Protein AF-A0A1T4WQ90-F1 (afdb_monomer)

Sequence (168 aa):
MYRTRICDKCDNNKFLIIPDGISFKVQCSECNTIRETFQLDGKMIVPSCPKCKGELFKFREKEKENSIEIDFICSQCGEKASYIYIDDEGNKVNLEERTFLDMKKFLESMNDRLYNIDFSVNVIKNLLEDEFILNEKLNNIFNNINNELNSIKSEAEIIDMRIKKFNK

Secondary structure (DSSP, 8-state):
-EEEEE-TTTT---EEEEEETTEEEEEETTT--EEEE--BTTB------TTT---SEEEEEEEETTEEEEEEEETTT-PBPEEEEE-TTS-EE-HHHHHHHHHHHHHHHHHHHHHHHHHHHHHHHHHHHTS---HHHHHHHHHHHHHHHHHHHHHHHHHHHHHHHH--

Mean predicted aligned error: 14.02 Å

pLDDT: mean 70.12, std 15.88, range [40.19, 94.75]

Nearest PDB structures (foldseek):
  4bne-assembly1_B  TM=6.996E-01  e=8.429E-01  Gallus gallus
  3q84-assembly1_B  TM=3.929E-01  e=9.482E-01  Homo sapiens

Foldseek 3Di:
DAKDWADPVPSDPQWQWADDPVFIWTAGVPPRDIDTWDDDPRHTDDAADPVVSDGQWDWDWDDDPPDTDTFTAGPPPRHTIDMWDADSVGDTDDPVRVLVVVLVVLVVLLVVLVVLLVVLVVVVVVCVVVVDDPVVVNVVSVVSNVVSVVSNVVSVVVNVVSVVVVVD

Radius of gyration: 23.75 Å; Cα contacts (8 Å, |Δi|>4): 197; chains: 1; bounding box: 63×43×64 Å

Structure (mmCIF, N/CA/C/O backbone):
data_AF-A0A1T4WQ90-F1
#
_entry.id   AF-A0A1T4WQ90-F1
#
loop_
_atom_site.group_PDB
_atom_site.id
_atom_site.type_symbol
_atom_site.label_atom_id
_atom_site.label_alt_id
_atom_site.label_comp_id
_atom_site.label_asym_id
_atom_site.label_entity_id
_atom_site.label_seq_id
_atom_site.pdbx_PDB_ins_code
_atom_site.Cartn_x
_atom_site.Cartn_y
_atom_site.Cartn_z
_atom_site.occupancy
_atom_site.B_iso_or_equiv
_atom_site.auth_seq_id
_atom_site.auth_comp_id
_atom_site.auth_asym_id
_atom_site.auth_atom_id
_atom_site.pdbx_PDB_model_num
ATOM 1 N N . MET A 1 1 ? 2.074 -2.555 -4.791 1.00 57.19 1 MET A N 1
ATOM 2 C CA . MET A 1 1 ? 2.747 -1.747 -5.830 1.00 57.19 1 MET A CA 1
ATOM 3 C C . MET A 1 1 ? 4.204 -2.138 -5.941 1.00 57.19 1 MET A C 1
ATOM 5 O O . MET A 1 1 ? 4.892 -2.270 -4.930 1.00 57.19 1 MET A O 1
ATOM 9 N N . TYR A 1 2 ? 4.675 -2.289 -7.174 1.00 53.94 2 TYR A N 1
ATOM 10 C CA . TYR A 1 2 ? 5.975 -2.869 -7.498 1.00 53.94 2 TYR A CA 1
ATOM 11 C C . TYR A 1 2 ? 6.836 -1.864 -8.265 1.00 53.94 2 TYR A C 1
ATOM 13 O O . TYR A 1 2 ? 6.331 -1.022 -9.007 1.00 53.94 2 TYR A O 1
ATOM 21 N N . ARG A 1 3 ? 8.158 -1.929 -8.081 1.00 51.16 3 ARG A N 1
ATOM 22 C CA . ARG A 1 3 ? 9.121 -1.126 -8.845 1.00 51.16 3 ARG A CA 1
ATOM 23 C C . ARG A 1 3 ? 9.894 -2.050 -9.770 1.00 51.16 3 ARG A C 1
ATOM 25 O O . ARG A 1 3 ? 10.604 -2.925 -9.283 1.00 51.16 3 ARG A O 1
ATOM 32 N N . THR A 1 4 ? 9.802 -1.819 -11.075 1.00 56.00 4 THR A N 1
ATOM 33 C CA . THR A 1 4 ? 10.567 -2.563 -12.085 1.00 56.00 4 THR A CA 1
ATOM 34 C C . THR A 1 4 ? 11.354 -1.607 -12.981 1.00 56.00 4 THR A C 1
ATOM 36 O O . THR A 1 4 ? 11.244 -0.383 -12.857 1.00 56.00 4 THR A O 1
ATOM 39 N N . ARG A 1 5 ? 12.212 -2.151 -13.843 1.00 60.28 5 ARG A N 1
ATOM 40 C CA . ARG A 1 5 ? 12.966 -1.386 -14.837 1.00 60.28 5 ARG A CA 1
ATOM 41 C C . ARG A 1 5 ? 12.493 -1.758 -16.237 1.00 60.28 5 ARG A C 1
ATOM 43 O O . ARG A 1 5 ? 12.291 -2.935 -16.515 1.00 60.28 5 ARG A O 1
ATOM 50 N N . ILE A 1 6 ? 12.351 -0.763 -17.107 1.00 61.53 6 ILE A N 1
ATOM 51 C CA . ILE A 1 6 ? 12.043 -0.944 -18.532 1.00 61.53 6 ILE A CA 1
ATOM 52 C C . ILE A 1 6 ? 13.055 -0.197 -19.394 1.00 61.53 6 ILE A C 1
ATOM 54 O O . ILE A 1 6 ? 13.739 0.713 -18.930 1.00 61.53 6 ILE A O 1
ATOM 58 N N . CYS A 1 7 ? 13.158 -0.581 -20.661 1.00 65.00 7 CYS A N 1
ATOM 59 C CA . CYS A 1 7 ? 13.846 0.222 -21.663 1.00 65.00 7 CYS A CA 1
ATOM 60 C C . CYS A 1 7 ? 12.815 1.065 -22.413 1.00 65.00 7 CYS A C 1
ATOM 62 O O . CYS A 1 7 ? 12.004 0.497 -23.139 1.00 65.00 7 CYS A O 1
ATOM 64 N N . ASP A 1 8 ? 12.883 2.391 -22.296 1.00 64.69 8 ASP A N 1
ATOM 65 C CA . ASP A 1 8 ? 11.908 3.294 -22.928 1.00 64.69 8 ASP A CA 1
ATOM 66 C C . ASP A 1 8 ? 11.928 3.228 -24.468 1.00 64.69 8 ASP A C 1
ATOM 68 O O . ASP A 1 8 ? 10.925 3.515 -25.110 1.00 64.69 8 ASP A O 1
ATOM 72 N N . LYS A 1 9 ? 13.050 2.810 -25.078 1.00 65.19 9 LYS A N 1
ATOM 73 C CA . LYS A 1 9 ? 13.162 2.629 -26.540 1.00 65.19 9 LYS A CA 1
ATOM 74 C C . LYS A 1 9 ? 12.573 1.320 -27.056 1.00 65.19 9 LYS A C 1
ATOM 76 O O . LYS A 1 9 ? 12.154 1.263 -28.205 1.00 65.19 9 LYS A O 1
ATOM 81 N N . CYS A 1 10 ? 12.639 0.254 -26.264 1.00 60.75 10 CYS A N 1
ATOM 82 C CA . CYS A 1 10 ? 12.287 -1.090 -26.728 1.00 60.75 10 CYS A CA 1
ATOM 83 C C . CYS A 1 10 ? 10.982 -1.605 -26.116 1.00 60.75 10 CYS A C 1
ATOM 85 O O . CYS A 1 10 ? 10.562 -2.696 -26.482 1.00 60.75 10 CYS A O 1
ATOM 87 N N . ASP A 1 11 ? 10.414 -0.867 -25.154 1.00 57.47 11 ASP A N 1
ATOM 88 C CA . ASP A 1 11 ? 9.239 -1.211 -24.338 1.00 57.47 11 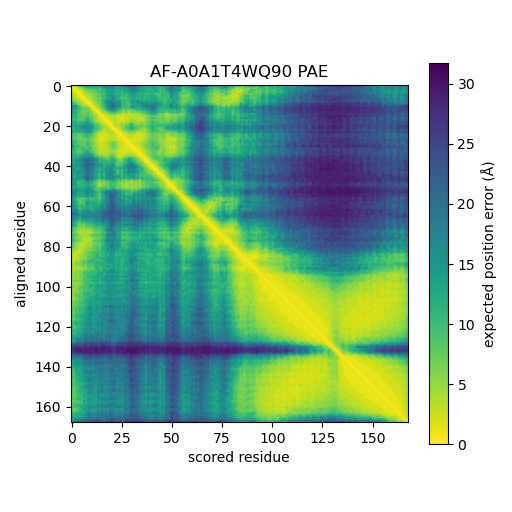ASP A CA 1
ATOM 89 C C . ASP A 1 11 ? 9.218 -2.680 -23.887 1.00 57.47 11 ASP A C 1
ATOM 91 O O . ASP A 1 11 ? 8.203 -3.371 -23.840 1.00 57.47 11 ASP A O 1
ATOM 95 N N . ASN A 1 12 ? 10.415 -3.206 -23.624 1.00 55.34 12 ASN A N 1
ATOM 96 C CA . ASN A 1 12 ? 10.645 -4.638 -23.694 1.00 55.34 12 ASN A CA 1
ATOM 97 C C . ASN A 1 12 ? 10.474 -5.286 -22.325 1.00 55.34 12 ASN A C 1
ATOM 99 O O . ASN A 1 12 ? 11.390 -5.927 -21.802 1.00 55.34 12 ASN A O 1
ATOM 103 N N . ASN A 1 13 ? 9.318 -5.070 -21.699 1.00 56.19 13 ASN A N 1
ATOM 104 C CA . ASN A 1 13 ? 8.987 -5.831 -20.512 1.00 56.19 13 ASN A CA 1
ATOM 105 C C . ASN A 1 13 ? 8.595 -7.252 -20.939 1.00 56.19 13 ASN A C 1
ATOM 107 O O . ASN A 1 13 ? 7.448 -7.531 -21.272 1.00 56.19 13 ASN A O 1
ATOM 111 N N . LYS A 1 14 ? 9.568 -8.171 -20.952 1.00 57.47 14 LYS A N 1
ATOM 112 C CA . LYS A 1 14 ? 9.316 -9.580 -21.300 1.00 57.47 14 LYS A CA 1
ATOM 113 C C . LYS A 1 14 ? 8.660 -10.379 -20.175 1.00 57.47 14 LYS A C 1
ATOM 115 O O . LYS A 1 14 ? 8.542 -11.596 -20.305 1.00 57.47 14 LYS A O 1
ATOM 120 N N . PHE A 1 15 ? 8.279 -9.738 -19.070 1.00 57.41 15 PHE A N 1
ATOM 121 C CA . PHE A 1 15 ? 7.587 -10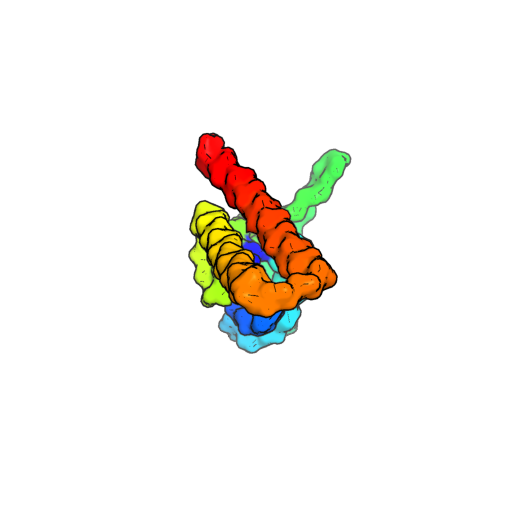.390 -17.968 1.00 57.41 15 PHE A CA 1
ATOM 122 C C . PHE A 1 15 ? 6.291 -9.666 -17.612 1.00 57.41 15 PHE A C 1
ATOM 124 O O . PHE A 1 15 ? 6.297 -8.499 -17.224 1.00 57.41 15 PHE A O 1
ATOM 131 N N . LEU A 1 16 ? 5.186 -10.400 -17.703 1.00 60.62 16 LEU A N 1
ATOM 132 C CA . LEU A 1 16 ? 3.902 -10.030 -17.128 1.00 60.62 16 LEU A CA 1
ATOM 133 C C . LEU A 1 16 ? 3.948 -10.306 -15.619 1.00 60.62 16 LEU A C 1
ATOM 135 O O . LEU A 1 16 ? 4.396 -11.379 -15.210 1.00 60.62 16 LEU A O 1
ATOM 139 N N . ILE A 1 17 ? 3.493 -9.361 -14.797 1.00 62.41 17 ILE A N 1
ATOM 140 C CA . ILE A 1 17 ? 3.341 -9.570 -13.353 1.00 62.41 17 ILE A CA 1
ATOM 141 C C . ILE A 1 17 ? 1.944 -10.138 -13.106 1.00 62.41 17 ILE A C 1
ATOM 143 O O . ILE A 1 17 ? 0.958 -9.585 -13.579 1.00 62.41 17 ILE A O 1
ATOM 147 N N . ILE A 1 18 ? 1.877 -11.244 -12.374 1.00 60.78 18 ILE A N 1
ATOM 148 C CA . ILE A 1 18 ? 0.643 -11.912 -11.972 1.00 60.78 18 ILE A CA 1
ATOM 149 C C . ILE A 1 18 ? 0.544 -11.801 -10.447 1.00 60.78 18 ILE A C 1
ATOM 151 O O . ILE A 1 18 ? 1.373 -12.397 -9.750 1.00 60.78 18 ILE A O 1
ATOM 155 N N . PRO A 1 19 ? -0.434 -11.053 -9.914 1.00 56.19 19 PRO A N 1
ATOM 156 C CA . PRO A 1 19 ? -0.704 -11.017 -8.480 1.00 56.19 19 PRO A CA 1
ATOM 157 C C . PRO A 1 19 ? -1.057 -12.416 -7.948 1.00 56.19 19 PRO A C 1
ATOM 159 O O . PRO A 1 19 ? -1.833 -13.135 -8.575 1.00 56.19 19 PRO A O 1
ATOM 162 N N . ASP A 1 20 ? -0.502 -12.807 -6.798 1.00 58.25 20 ASP A N 1
ATOM 163 C CA . ASP A 1 20 ? -0.806 -14.078 -6.124 1.00 58.25 20 ASP A CA 1
ATOM 164 C C . ASP A 1 20 ? -0.863 -13.883 -4.598 1.00 58.25 20 ASP A C 1
ATOM 166 O O . ASP A 1 20 ? 0.089 -14.160 -3.854 1.00 58.25 20 ASP A O 1
ATOM 170 N N . GLY A 1 21 ? -1.983 -13.321 -4.134 1.00 60.19 21 GLY A N 1
ATOM 171 C CA . GLY A 1 21 ? -2.211 -12.993 -2.727 1.00 60.19 21 GLY A CA 1
ATOM 172 C C . GLY A 1 21 ? -1.207 -11.963 -2.202 1.00 60.19 21 GLY A C 1
ATOM 173 O O . GLY A 1 21 ? -1.161 -10.832 -2.674 1.00 60.19 21 GLY A O 1
ATOM 174 N N . ILE A 1 22 ? -0.397 -12.360 -1.215 1.00 49.97 22 ILE A N 1
ATOM 175 C CA . ILE A 1 22 ? 0.688 -11.529 -0.653 1.00 49.97 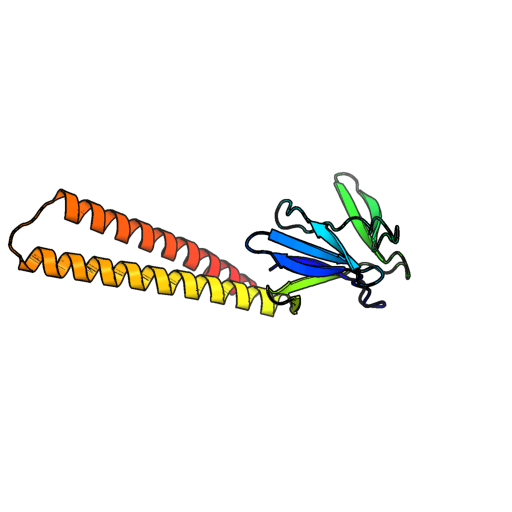22 ILE A CA 1
ATOM 176 C C . ILE A 1 22 ? 1.987 -11.590 -1.473 1.00 49.97 22 ILE A C 1
ATOM 178 O O . ILE A 1 22 ? 2.957 -10.903 -1.158 1.00 49.97 22 ILE A O 1
ATOM 182 N N . SER A 1 23 ? 2.021 -12.431 -2.505 1.00 53.50 23 SER A N 1
ATOM 183 C CA . SER A 1 23 ? 3.165 -12.643 -3.386 1.00 53.50 23 SER A CA 1
ATOM 184 C C . SER A 1 23 ? 2.812 -12.273 -4.826 1.00 53.50 23 SER A C 1
ATOM 186 O O . SER A 1 23 ? 1.687 -11.887 -5.141 1.00 53.50 23 SER A O 1
ATOM 188 N N . PHE A 1 24 ? 3.791 -12.349 -5.719 1.00 56.31 24 PHE A N 1
ATOM 189 C CA . PHE A 1 24 ? 3.567 -12.145 -7.142 1.00 56.31 24 PHE A CA 1
ATOM 190 C C . PHE A 1 24 ? 4.436 -13.098 -7.949 1.00 56.31 24 PHE A C 1
ATOM 192 O O . PHE A 1 24 ? 5.603 -13.366 -7.633 1.00 56.31 24 PHE A O 1
ATOM 199 N N . LYS A 1 25 ? 3.840 -13.592 -9.025 1.00 67.75 25 LYS A N 1
ATOM 200 C CA . LYS A 1 25 ? 4.482 -14.415 -10.037 1.00 67.75 25 LYS A CA 1
ATOM 201 C C . LYS A 1 25 ? 4.842 -13.543 -11.232 1.00 67.75 25 LYS A C 1
ATOM 203 O O . LYS A 1 25 ? 4.178 -12.554 -11.525 1.00 67.75 25 LYS A O 1
ATOM 208 N N . VAL A 1 26 ? 5.891 -13.918 -11.946 1.00 65.06 26 VAL A N 1
ATOM 209 C CA . VAL A 1 26 ? 6.256 -13.301 -13.222 1.00 65.06 26 VAL A CA 1
ATOM 210 C C . VAL A 1 26 ? 6.141 -14.325 -14.336 1.00 65.06 26 VAL A C 1
ATOM 212 O O . VAL A 1 26 ? 6.710 -15.410 -14.241 1.00 65.06 26 VAL A O 1
ATOM 215 N N . GLN A 1 27 ? 5.417 -13.997 -15.401 1.00 68.88 27 GLN A N 1
ATOM 216 C CA . GLN A 1 27 ? 5.263 -14.841 -16.583 1.00 68.88 27 GLN A CA 1
ATOM 217 C C . GLN A 1 27 ? 6.043 -14.254 -17.750 1.00 68.88 27 GLN A C 1
ATOM 219 O O . GLN A 1 27 ? 5.823 -13.114 -18.142 1.00 68.88 27 GLN A O 1
ATOM 224 N N . CYS A 1 28 ? 6.931 -15.045 -18.347 1.00 68.25 28 CYS A N 1
ATOM 225 C CA . CYS A 1 28 ? 7.630 -14.646 -19.562 1.00 68.25 28 CYS A CA 1
ATOM 226 C C . CYS A 1 28 ? 6.644 -14.498 -20.731 1.00 68.25 28 CYS A C 1
ATOM 228 O O . CYS A 1 28 ? 5.981 -15.472 -21.077 1.00 68.25 28 CYS A O 1
ATOM 230 N N . SER A 1 29 ? 6.591 -13.333 -21.376 1.00 66.25 29 SER A N 1
ATOM 231 C CA . SER A 1 29 ? 5.693 -13.071 -22.511 1.00 66.25 29 SER A CA 1
ATOM 232 C C . SER A 1 29 ? 6.054 -13.860 -23.775 1.00 66.25 29 SER A C 1
ATOM 234 O O . SER A 1 29 ? 5.201 -14.071 -24.629 1.00 66.25 29 SER A O 1
ATOM 236 N N . GLU A 1 30 ? 7.298 -14.336 -23.894 1.00 69.19 30 GLU A N 1
ATOM 237 C CA . GLU A 1 30 ? 7.762 -15.097 -25.064 1.00 69.19 30 GLU A CA 1
ATOM 238 C C . GLU A 1 30 ? 7.494 -16.605 -24.959 1.00 69.19 30 GLU A C 1
ATOM 240 O O . GLU A 1 30 ? 7.207 -17.254 -25.959 1.00 69.19 30 GLU A O 1
ATOM 245 N N . CYS A 1 31 ? 7.620 -17.194 -23.764 1.00 73.69 31 CYS A N 1
ATOM 246 C CA . CYS A 1 31 ? 7.523 -18.653 -23.586 1.00 73.69 31 CYS A CA 1
ATOM 247 C C . CYS A 1 31 ? 6.549 -19.091 -22.488 1.00 73.69 31 CYS A C 1
ATOM 249 O O . CYS A 1 31 ? 6.543 -20.266 -22.110 1.00 73.69 31 CYS A O 1
ATOM 251 N N . ASN A 1 32 ? 5.786 -18.152 -21.926 1.00 75.75 32 ASN A N 1
ATOM 252 C CA . ASN A 1 32 ? 4.795 -18.362 -20.868 1.00 75.75 32 ASN A CA 1
ATOM 253 C C . ASN A 1 32 ? 5.327 -19.057 -19.608 1.00 75.75 32 ASN A C 1
ATOM 255 O O . ASN A 1 32 ? 4.563 -19.583 -18.806 1.00 75.75 32 ASN A O 1
ATOM 259 N N . THR A 1 33 ? 6.646 -19.065 -19.407 1.00 72.94 33 THR A N 1
ATOM 260 C CA . THR A 1 33 ? 7.238 -19.658 -18.207 1.00 72.94 33 THR A CA 1
ATOM 261 C C . THR A 1 33 ? 6.983 -18.749 -17.017 1.00 72.94 33 THR A C 1
ATOM 263 O O . THR A 1 33 ? 7.374 -17.582 -17.044 1.00 72.94 33 THR A O 1
ATOM 266 N N . ILE A 1 34 ? 6.352 -19.306 -15.987 1.00 72.56 34 ILE A N 1
ATOM 267 C CA . ILE A 1 34 ? 6.033 -18.618 -14.740 1.00 72.56 34 ILE A CA 1
ATOM 268 C C . ILE A 1 34 ? 7.170 -18.840 -13.739 1.00 72.56 34 ILE A C 1
ATOM 270 O O . ILE A 1 34 ? 7.690 -19.951 -13.620 1.00 72.56 34 ILE A O 1
ATOM 274 N N . ARG A 1 35 ? 7.552 -17.789 -13.014 1.00 66.38 35 ARG A N 1
ATOM 275 C CA . ARG A 1 35 ? 8.416 -17.879 -11.838 1.00 66.38 35 ARG A CA 1
ATOM 276 C C . ARG A 1 35 ? 7.780 -17.217 -10.632 1.00 66.38 35 ARG A C 1
ATOM 278 O O . ARG A 1 35 ? 7.134 -16.182 -10.752 1.00 66.38 35 ARG A O 1
ATOM 285 N N . GLU A 1 36 ? 8.058 -17.793 -9.474 1.00 59.78 36 GLU A N 1
ATOM 286 C CA . GLU A 1 36 ? 7.872 -17.132 -8.190 1.00 59.78 36 GLU A CA 1
ATOM 287 C C . GLU A 1 36 ? 9.014 -16.134 -7.992 1.00 59.78 36 GLU A C 1
ATOM 289 O O . GLU A 1 36 ? 10.187 -16.450 -8.221 1.00 59.78 36 GLU A O 1
ATOM 294 N N . THR A 1 37 ? 8.663 -14.903 -7.637 1.00 55.81 37 THR A N 1
ATOM 295 C CA . THR A 1 37 ? 9.626 -13.830 -7.387 1.00 55.81 37 THR A CA 1
ATOM 296 C C . THR A 1 37 ? 9.667 -13.523 -5.902 1.00 55.81 37 THR A C 1
ATOM 298 O O . THR A 1 37 ? 8.628 -13.369 -5.268 1.00 55.81 37 THR A O 1
ATOM 301 N N . PHE A 1 38 ? 10.875 -13.398 -5.353 1.00 45.81 38 PHE A N 1
ATOM 302 C CA . PHE A 1 38 ? 11.077 -12.997 -3.965 1.00 45.81 38 PHE A CA 1
ATOM 303 C C . PHE A 1 38 ? 11.285 -11.486 -3.890 1.00 45.81 38 PHE A C 1
ATOM 305 O O . PHE A 1 38 ? 12.074 -10.909 -4.641 1.00 45.81 38 PHE A O 1
ATOM 312 N N . GLN A 1 39 ? 10.564 -10.843 -2.978 1.00 47.53 39 GLN A N 1
ATOM 313 C CA . GLN A 1 39 ? 10.731 -9.432 -2.669 1.00 47.53 39 GLN A CA 1
ATOM 314 C C . GLN A 1 39 ? 11.908 -9.289 -1.696 1.00 47.53 39 GLN A C 1
ATOM 316 O O . GLN A 1 39 ? 11.837 -9.779 -0.573 1.00 47.53 39 GLN A O 1
ATOM 321 N N . LEU A 1 40 ? 12.989 -8.627 -2.116 1.00 40.81 40 LEU A N 1
ATOM 322 C CA . LEU A 1 40 ? 14.084 -8.236 -1.223 1.00 40.81 40 LEU A CA 1
ATOM 323 C C . LEU A 1 40 ? 14.025 -6.717 -1.039 1.00 40.81 40 LEU A C 1
ATOM 325 O O . LEU A 1 40 ? 14.178 -5.976 -2.010 1.00 40.81 40 LEU A O 1
ATOM 329 N N . ASP A 1 41 ? 13.745 -6.248 0.179 1.00 41.97 41 ASP A N 1
ATOM 330 C CA . ASP A 1 41 ? 13.764 -4.825 0.565 1.00 41.97 41 ASP A CA 1
ATOM 331 C C . ASP A 1 41 ? 13.059 -3.871 -0.423 1.00 41.97 41 ASP A C 1
ATOM 333 O O . ASP A 1 41 ? 13.582 -2.822 -0.810 1.00 41.97 41 ASP A O 1
ATOM 337 N N . GLY A 1 42 ? 11.870 -4.254 -0.901 1.00 46.22 42 GLY A N 1
ATOM 338 C CA . GLY A 1 42 ? 11.081 -3.434 -1.830 1.00 46.22 42 GLY A CA 1
ATOM 339 C C . GLY A 1 42 ? 11.688 -3.267 -3.233 1.00 46.22 42 GLY A C 1
ATOM 340 O O . GLY A 1 42 ? 11.211 -2.437 -4.011 1.00 46.22 42 GLY A O 1
ATOM 341 N N . LYS A 1 43 ? 12.722 -4.042 -3.582 1.00 40.62 43 LYS A N 1
ATOM 342 C CA . LYS A 1 43 ? 13.348 -4.075 -4.908 1.00 40.62 43 LYS A CA 1
ATOM 343 C C . LYS A 1 43 ? 13.010 -5.396 -5.597 1.00 40.62 43 LYS A C 1
ATOM 345 O O . LYS A 1 43 ? 13.290 -6.473 -5.082 1.00 40.62 43 LYS A O 1
ATOM 350 N N . MET A 1 44 ? 12.414 -5.306 -6.783 1.00 52.03 44 MET A N 1
ATOM 351 C CA . MET A 1 44 ? 12.182 -6.456 -7.652 1.00 52.03 44 MET A CA 1
ATOM 352 C C . MET A 1 44 ? 13.411 -6.644 -8.546 1.00 52.03 44 MET A C 1
ATOM 354 O O . MET A 1 44 ? 13.749 -5.764 -9.337 1.00 52.03 44 MET A O 1
ATOM 358 N N . ILE A 1 45 ? 14.089 -7.781 -8.417 1.00 50.09 45 ILE A N 1
ATOM 359 C CA . ILE A 1 45 ? 15.115 -8.223 -9.365 1.00 50.09 45 ILE A CA 1
ATOM 360 C C . ILE A 1 45 ? 14.530 -9.452 -10.051 1.00 50.09 45 ILE A C 1
ATOM 362 O O . ILE A 1 45 ? 14.340 -10.475 -9.404 1.00 50.09 45 ILE A O 1
ATOM 366 N N . VAL A 1 46 ? 14.213 -9.355 -11.344 1.00 54.69 46 VAL A N 1
ATOM 367 C CA . VAL A 1 46 ? 13.847 -10.531 -12.146 1.00 54.69 46 VAL A CA 1
ATOM 368 C C . VAL A 1 46 ? 15.076 -10.944 -12.955 1.00 54.69 46 VAL A C 1
ATOM 370 O O . VAL A 1 46 ? 15.355 -10.325 -13.986 1.00 54.69 46 VAL A O 1
ATOM 373 N N . PRO A 1 47 ? 15.850 -11.949 -12.510 1.00 51.91 47 PRO A N 1
ATOM 374 C CA . PRO A 1 47 ? 16.916 -12.504 -13.320 1.00 51.91 47 PRO A CA 1
ATOM 375 C C . PRO A 1 47 ? 16.285 -13.449 -14.350 1.00 51.91 47 PRO A C 1
ATOM 377 O O . PRO A 1 47 ? 15.460 -14.288 -14.002 1.00 51.91 47 PRO A O 1
ATOM 380 N N . SER A 1 48 ? 16.633 -13.229 -15.616 1.00 54.28 48 SER A N 1
ATOM 381 C CA . SER A 1 48 ? 16.500 -14.101 -16.796 1.00 54.28 48 SER A CA 1
ATOM 382 C C . SER A 1 48 ? 15.450 -15.242 -16.824 1.00 54.28 48 SER A C 1
ATOM 384 O O . SER A 1 48 ? 15.313 -16.110 -15.953 1.00 54.28 48 SER A O 1
ATOM 386 N N . CYS A 1 49 ? 14.748 -15.345 -17.958 1.00 58.00 49 CYS A N 1
ATOM 387 C CA . CYS A 1 49 ? 13.869 -16.487 -18.223 1.00 58.00 49 CYS A CA 1
ATOM 388 C C . CYS A 1 49 ? 14.713 -17.770 -18.394 1.00 58.00 49 CYS A C 1
ATOM 390 O O . CYS A 1 49 ? 15.627 -17.770 -19.219 1.00 58.00 49 CYS A O 1
ATOM 392 N N . PRO A 1 50 ? 14.416 -18.884 -17.693 1.00 57.19 50 PRO A N 1
ATOM 393 C CA . PRO A 1 50 ? 15.230 -20.103 -17.758 1.00 57.19 50 PRO A CA 1
ATOM 394 C C . PRO A 1 50 ? 15.165 -20.778 -19.129 1.00 57.19 50 PRO A C 1
ATOM 396 O O . PRO A 1 50 ? 16.122 -21.431 -19.534 1.00 57.19 50 PRO A O 1
ATOM 399 N N . LYS A 1 51 ? 14.040 -20.617 -19.842 1.00 60.16 51 LYS A N 1
ATOM 400 C CA . LYS A 1 51 ? 13.838 -21.191 -21.176 1.00 60.16 51 LYS A CA 1
ATOM 401 C C . LYS A 1 51 ? 14.402 -20.298 -22.273 1.00 60.16 51 LYS A C 1
ATOM 403 O O . LYS A 1 51 ? 15.163 -20.777 -23.102 1.00 60.16 51 LYS A O 1
ATOM 408 N N . CYS A 1 52 ? 14.078 -19.003 -22.256 1.00 56.69 52 CYS A N 1
ATOM 409 C CA . CYS A 1 52 ? 14.569 -18.080 -23.283 1.00 56.69 52 CYS A CA 1
ATOM 410 C C . CYS A 1 52 ? 16.040 -17.687 -23.080 1.00 56.69 52 CYS A C 1
ATOM 412 O O . CYS A 1 52 ? 16.628 -17.094 -23.977 1.00 56.69 52 CYS A O 1
ATOM 414 N N . LYS A 1 53 ? 16.616 -17.936 -21.890 1.00 53.62 53 LYS A N 1
ATOM 415 C CA . LYS A 1 53 ? 17.942 -17.452 -21.444 1.00 53.62 53 LYS A CA 1
ATOM 416 C C . LYS A 1 53 ? 18.170 -15.947 -21.661 1.00 53.62 53 LYS A C 1
ATOM 418 O O . LYS A 1 53 ? 19.297 -15.469 -21.593 1.00 53.62 53 LYS A O 1
ATOM 423 N N . GLY A 1 54 ? 17.104 -15.190 -21.913 1.00 47.53 54 GLY A N 1
ATOM 424 C CA . GLY A 1 54 ? 17.169 -13.767 -22.187 1.00 47.53 54 GLY A CA 1
ATOM 425 C C . GLY A 1 54 ? 17.398 -13.005 -20.894 1.00 47.53 54 GLY A C 1
ATOM 426 O O . GLY A 1 54 ? 16.495 -12.909 -20.061 1.00 47.53 54 GLY A O 1
ATOM 427 N N . GLU A 1 55 ? 18.594 -12.454 -20.725 1.00 50.03 55 GLU A N 1
ATOM 428 C CA . GLU A 1 55 ? 18.804 -11.335 -19.813 1.00 50.03 55 GLU A CA 1
ATOM 429 C C . GLU A 1 55 ? 18.062 -10.126 -20.386 1.00 50.03 55 GLU A C 1
ATOM 431 O O . GLU A 1 55 ? 18.376 -9.651 -21.478 1.00 50.03 55 GLU A O 1
ATOM 436 N N . LEU A 1 56 ? 17.043 -9.638 -19.680 1.00 51.50 56 LEU A N 1
ATOM 437 C CA . LEU A 1 56 ? 16.350 -8.404 -20.062 1.00 51.50 56 LEU A CA 1
ATOM 438 C C . LEU A 1 56 ? 17.252 -7.175 -19.924 1.00 51.50 56 LEU A C 1
ATOM 440 O O . LEU A 1 56 ? 17.193 -6.251 -20.737 1.00 51.50 56 LEU A O 1
ATOM 444 N N . PHE A 1 57 ? 18.120 -7.198 -18.914 1.00 51.97 57 PHE A N 1
ATOM 445 C CA . PHE A 1 57 ? 19.047 -6.124 -18.607 1.00 51.97 57 PHE A CA 1
ATOM 446 C C . PHE A 1 57 ? 20.428 -6.694 -18.305 1.00 51.97 57 PHE A C 1
ATOM 448 O O . PHE A 1 57 ? 20.546 -7.658 -17.553 1.00 51.97 57 PHE A O 1
ATOM 455 N N . LYS A 1 58 ? 21.463 -6.068 -18.865 1.00 44.44 58 LYS A N 1
ATOM 456 C CA . LYS A 1 58 ? 22.858 -6.260 -18.466 1.00 44.44 58 LYS A CA 1
ATOM 457 C C . LYS A 1 58 ? 23.170 -5.295 -17.326 1.00 44.44 58 LYS A C 1
ATOM 459 O O . LYS A 1 58 ? 22.740 -4.139 -17.373 1.00 44.44 58 LYS A O 1
ATOM 464 N N . PHE A 1 59 ? 23.914 -5.747 -16.325 1.00 47.97 59 PHE A N 1
ATOM 465 C CA . PHE A 1 59 ? 24.455 -4.865 -15.297 1.00 47.97 59 PHE A CA 1
ATOM 466 C C . PHE A 1 59 ? 25.806 -4.311 -15.757 1.00 47.97 59 PHE A C 1
ATOM 468 O O . PHE A 1 59 ? 26.623 -5.021 -16.342 1.00 47.97 59 PHE A O 1
ATOM 475 N N . ARG A 1 60 ? 26.031 -3.020 -15.523 1.00 43.41 60 ARG A N 1
ATOM 476 C CA . ARG A 1 60 ? 27.342 -2.387 -15.632 1.00 43.41 60 ARG A CA 1
ATOM 477 C C . ARG A 1 60 ? 27.701 -1.870 -14.253 1.00 43.41 60 ARG A C 1
ATOM 479 O O . ARG A 1 60 ? 27.068 -0.936 -13.765 1.00 43.41 60 ARG A O 1
ATOM 486 N N . GLU A 1 61 ? 28.706 -2.482 -13.655 1.00 47.34 61 GLU A N 1
ATOM 487 C CA . GLU A 1 61 ? 29.319 -1.984 -12.432 1.00 47.34 61 GLU A CA 1
ATOM 488 C C . GLU A 1 61 ? 30.277 -0.850 -12.795 1.00 47.34 61 GLU A C 1
ATOM 490 O O . GLU A 1 61 ? 31.082 -0.959 -13.722 1.00 47.34 61 GLU A O 1
ATOM 495 N N . LYS A 1 62 ? 30.140 0.276 -12.101 1.00 53.00 62 LYS A N 1
ATOM 496 C CA . LYS A 1 62 ? 31.100 1.372 -12.125 1.00 53.00 62 LYS A CA 1
ATOM 497 C C . LYS A 1 62 ? 31.669 1.513 -10.730 1.00 53.00 62 LYS A C 1
ATOM 499 O O . LYS A 1 62 ? 30.950 1.894 -9.805 1.00 53.00 62 LYS A O 1
ATOM 504 N N . GLU A 1 63 ? 32.954 1.225 -10.596 1.00 53.31 63 GLU A N 1
ATOM 505 C CA . GLU A 1 63 ? 33.689 1.569 -9.389 1.00 53.31 63 GLU A CA 1
ATOM 506 C C . GLU A 1 63 ? 33.855 3.091 -9.319 1.00 53.31 63 GLU A C 1
ATOM 508 O O . GLU A 1 63 ? 34.358 3.734 -10.243 1.00 53.31 63 GLU A O 1
ATOM 513 N N . LYS A 1 64 ? 33.386 3.669 -8.217 1.00 64.75 64 LYS A N 1
ATOM 514 C CA . LYS A 1 64 ? 33.737 5.012 -7.755 1.00 64.75 64 LYS A CA 1
ATOM 515 C C . LYS A 1 64 ? 34.580 4.873 -6.495 1.00 64.75 64 LYS A C 1
ATOM 517 O O . LYS A 1 64 ? 34.453 3.875 -5.792 1.00 64.75 64 LYS A O 1
ATOM 522 N N . GLU A 1 65 ? 35.358 5.908 -6.180 1.00 58.84 65 GLU A N 1
ATOM 523 C CA . GLU A 1 65 ? 36.359 5.918 -5.097 1.00 58.84 65 GLU A CA 1
ATOM 524 C C . GLU A 1 65 ? 35.888 5.292 -3.769 1.00 58.84 65 GLU A C 1
ATOM 526 O O . GLU A 1 65 ? 36.701 4.664 -3.107 1.00 58.84 65 GLU A O 1
ATOM 531 N N . ASN A 1 66 ? 34.593 5.381 -3.417 1.00 58.38 66 ASN A N 1
ATOM 532 C CA . ASN A 1 66 ? 34.013 4.769 -2.208 1.00 58.38 66 ASN A CA 1
ATOM 533 C C . ASN A 1 66 ? 32.688 4.000 -2.433 1.00 58.38 66 ASN A C 1
ATOM 535 O O . ASN A 1 66 ? 31.946 3.764 -1.478 1.00 58.38 66 ASN A O 1
ATOM 539 N N . SER A 1 67 ? 32.316 3.650 -3.672 1.00 42.19 67 SER A N 1
ATOM 540 C CA . SER A 1 67 ? 31.045 2.940 -3.923 1.00 42.19 67 SER A CA 1
ATOM 541 C C . SER A 1 67 ? 31.002 2.230 -5.274 1.00 42.19 67 SER A C 1
ATOM 543 O O . SER A 1 67 ? 31.607 2.693 -6.237 1.00 42.19 67 SER A O 1
ATOM 545 N N . ILE A 1 68 ? 30.222 1.151 -5.364 1.00 40.19 68 ILE A N 1
ATOM 546 C CA . ILE A 1 68 ? 29.900 0.480 -6.628 1.00 40.19 68 ILE A CA 1
ATOM 547 C C . ILE A 1 68 ? 28.531 0.982 -7.098 1.00 40.19 68 ILE A C 1
ATOM 549 O O . ILE A 1 68 ? 27.515 0.759 -6.437 1.00 40.19 68 ILE A O 1
ATOM 553 N N . GLU A 1 69 ? 28.489 1.657 -8.245 1.00 44.97 69 GLU A N 1
ATOM 554 C CA . GLU A 1 69 ? 27.235 2.007 -8.913 1.00 44.97 69 GLU A CA 1
ATOM 555 C C . GLU A 1 69 ? 26.859 0.924 -9.927 1.00 44.97 69 GLU A C 1
ATOM 557 O O . GLU A 1 69 ? 27.614 0.637 -10.853 1.00 44.97 69 GLU A O 1
ATOM 562 N N . ILE A 1 70 ? 25.666 0.344 -9.772 1.00 52.50 70 ILE A N 1
ATOM 563 C CA . ILE A 1 70 ? 25.124 -0.659 -10.697 1.00 52.50 70 ILE A CA 1
ATOM 564 C C . ILE A 1 70 ? 24.129 0.016 -11.650 1.00 52.50 70 ILE A C 1
ATOM 566 O O . ILE A 1 70 ? 22.991 0.339 -11.281 1.00 52.50 70 ILE A O 1
ATOM 570 N N . ASP A 1 71 ? 24.544 0.202 -12.903 1.00 54.84 71 ASP A N 1
ATOM 571 C CA . ASP A 1 71 ? 23.673 0.621 -14.001 1.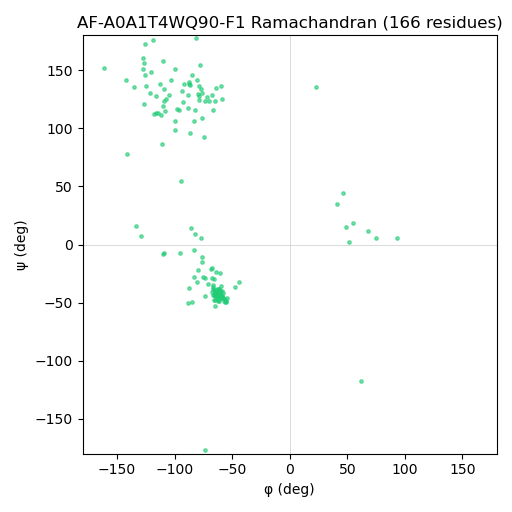00 54.84 71 ASP A CA 1
ATOM 572 C C . ASP A 1 71 ? 23.017 -0.609 -14.646 1.00 54.84 71 ASP A C 1
ATOM 574 O O . ASP A 1 71 ? 23.669 -1.619 -14.895 1.00 54.84 71 ASP A O 1
ATOM 578 N N . PHE A 1 72 ? 21.723 -0.519 -14.958 1.00 58.44 72 PHE A N 1
ATOM 579 C CA . PHE A 1 72 ? 21.015 -1.556 -15.711 1.00 58.44 72 PHE A CA 1
ATOM 580 C C . PHE A 1 72 ? 20.810 -1.040 -17.125 1.00 58.44 72 PHE A C 1
ATOM 582 O O . PHE A 1 72 ? 20.316 0.074 -17.313 1.00 58.44 72 PHE A O 1
ATOM 589 N N . ILE A 1 73 ? 21.205 -1.841 -18.103 1.00 60.62 73 ILE A N 1
ATOM 590 C CA . ILE A 1 73 ? 21.236 -1.471 -19.511 1.00 60.62 73 ILE A CA 1
ATOM 591 C C . ILE A 1 73 ? 20.425 -2.493 -20.301 1.00 60.62 73 ILE A C 1
ATOM 593 O O . ILE A 1 73 ? 20.546 -3.693 -20.063 1.00 60.62 73 ILE A O 1
ATOM 597 N N . CYS A 1 74 ? 19.604 -2.040 -21.244 1.00 63.28 74 CYS A N 1
ATOM 598 C CA . CYS A 1 74 ? 18.860 -2.917 -22.137 1.00 63.28 74 CYS A CA 1
ATOM 599 C C . CYS A 1 74 ? 19.822 -3.811 -22.925 1.00 63.28 74 CYS A C 1
ATOM 601 O O . CYS A 1 74 ? 20.719 -3.323 -23.614 1.00 63.28 74 CYS A O 1
ATOM 603 N N . SER A 1 75 ? 19.616 -5.125 -22.859 1.00 59.66 75 SER A N 1
ATOM 604 C CA . SER A 1 75 ? 20.460 -6.094 -23.564 1.00 59.66 75 SER A CA 1
ATOM 605 C C . SER A 1 75 ? 20.334 -6.019 -25.091 1.00 59.66 75 SER A C 1
ATOM 607 O O . SER A 1 75 ? 21.247 -6.472 -25.780 1.00 59.66 75 SER A O 1
ATOM 609 N N . GLN A 1 76 ? 19.246 -5.433 -25.608 1.00 64.44 76 GLN A N 1
ATOM 610 C CA . GLN A 1 76 ? 18.994 -5.283 -27.043 1.00 64.44 76 GLN A CA 1
ATOM 611 C C . GLN A 1 76 ? 19.586 -4.005 -27.642 1.00 64.44 76 GLN A C 1
ATOM 613 O O . GLN A 1 76 ? 20.260 -4.079 -28.663 1.00 64.44 76 GLN A O 1
ATOM 618 N N . CYS A 1 77 ? 19.332 -2.839 -27.039 1.00 66.19 77 CYS A N 1
ATOM 619 C CA . CYS A 1 77 ? 19.726 -1.550 -27.624 1.00 66.19 77 CYS A CA 1
ATOM 620 C C . CYS A 1 77 ? 20.857 -0.834 -26.875 1.00 66.19 77 CYS A C 1
ATOM 622 O O . CYS A 1 77 ? 21.348 0.183 -27.353 1.00 66.19 77 CYS A O 1
ATOM 624 N N . GLY A 1 78 ? 21.273 -1.329 -25.705 1.00 61.09 78 GLY A N 1
ATOM 625 C CA . GLY A 1 78 ? 22.344 -0.707 -24.926 1.00 61.09 78 GLY A CA 1
ATOM 626 C C . GLY A 1 78 ? 21.947 0.577 -24.184 1.00 61.09 78 GLY A C 1
ATOM 627 O O . GLY A 1 78 ? 22.812 1.196 -23.566 1.00 61.09 78 GLY A O 1
ATOM 628 N N . GLU A 1 79 ? 20.670 0.973 -24.205 1.00 69.06 79 GLU A N 1
ATOM 629 C CA . GLU A 1 79 ? 20.173 2.141 -23.465 1.00 69.06 79 GLU A CA 1
ATOM 630 C C . GLU A 1 79 ? 19.984 1.865 -21.976 1.00 69.06 79 GLU A C 1
ATOM 632 O O . GLU A 1 79 ? 19.718 0.734 -21.557 1.00 69.06 79 GLU A O 1
ATOM 637 N N . LYS A 1 80 ? 20.057 2.924 -21.165 1.00 67.31 80 LYS A N 1
ATOM 638 C CA . LYS A 1 80 ? 19.810 2.834 -19.724 1.00 67.31 80 LYS A CA 1
ATOM 639 C C . LYS A 1 80 ? 18.358 2.432 -19.456 1.00 67.31 80 LYS A C 1
ATOM 641 O O . LYS A 1 80 ? 17.430 2.970 -20.050 1.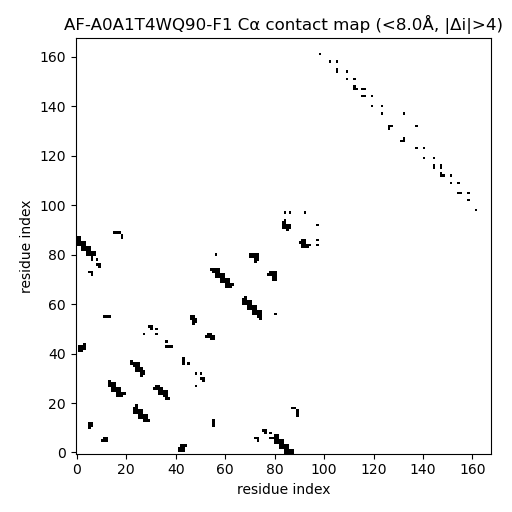00 67.31 80 LYS A O 1
ATOM 646 N N . ALA A 1 81 ? 18.170 1.486 -18.543 1.00 65.50 81 ALA A N 1
ATOM 647 C CA . ALA A 1 81 ? 16.847 1.089 -18.098 1.00 65.50 81 ALA A CA 1
ATOM 648 C C . ALA A 1 81 ? 16.296 2.110 -17.092 1.00 65.50 81 ALA A C 1
ATOM 650 O O . ALA A 1 81 ? 16.925 2.374 -16.057 1.00 65.50 81 ALA A O 1
ATOM 651 N N . SER A 1 82 ? 15.119 2.648 -17.390 1.00 62.56 82 SER A N 1
ATOM 652 C CA . SER A 1 82 ? 14.382 3.585 -16.547 1.00 62.56 82 SER A CA 1
ATOM 653 C C . SER A 1 82 ? 13.546 2.831 -15.524 1.00 62.56 82 SER A C 1
ATOM 655 O O . SER A 1 82 ? 13.049 1.734 -15.779 1.00 62.56 82 SER A O 1
ATOM 657 N N . TYR A 1 83 ? 13.396 3.412 -14.336 1.00 65.31 83 TYR A N 1
ATOM 658 C CA . TYR A 1 83 ? 12.499 2.858 -13.332 1.00 65.31 83 TYR A CA 1
ATOM 659 C C . TYR A 1 83 ? 11.056 3.221 -13.647 1.00 65.31 83 TYR A C 1
ATOM 661 O O . TYR A 1 83 ? 10.758 4.383 -13.908 1.00 65.31 83 TYR A O 1
ATOM 669 N N . ILE A 1 84 ? 10.171 2.240 -13.518 1.00 62.94 84 ILE A N 1
ATOM 670 C CA . ILE A 1 84 ? 8.727 2.450 -13.555 1.00 62.94 84 ILE A CA 1
ATOM 671 C C . ILE A 1 84 ? 8.074 1.856 -12.315 1.00 62.94 84 ILE A C 1
ATOM 673 O O . ILE A 1 84 ? 8.619 0.946 -11.674 1.00 62.94 84 ILE A O 1
ATOM 677 N N . TYR A 1 85 ? 6.904 2.387 -11.984 1.00 64.00 85 TYR A N 1
ATOM 678 C CA . TYR A 1 85 ? 6.040 1.836 -10.956 1.00 64.00 85 TYR A CA 1
ATOM 679 C C . TYR A 1 85 ? 4.892 1.098 -11.620 1.00 64.00 85 TYR A C 1
ATOM 681 O O . TYR A 1 85 ? 4.397 1.520 -12.663 1.00 64.00 85 TYR A O 1
ATOM 689 N N . ILE A 1 86 ? 4.520 -0.024 -11.021 1.00 63.53 86 ILE A N 1
ATOM 690 C CA . ILE A 1 86 ? 3.396 -0.841 -11.451 1.00 63.53 86 ILE A CA 1
ATOM 691 C C . ILE A 1 86 ? 2.427 -0.943 -10.274 1.00 63.53 86 ILE A C 1
ATOM 693 O O . ILE A 1 86 ? 2.856 -1.197 -9.136 1.00 63.53 86 ILE A O 1
ATOM 697 N N . ASP A 1 87 ? 1.151 -0.673 -10.534 1.00 62.94 87 ASP A N 1
ATOM 698 C CA . ASP A 1 87 ? 0.085 -0.833 -9.547 1.00 62.94 87 ASP A CA 1
ATOM 699 C C . ASP A 1 87 ? -0.251 -2.318 -9.297 1.00 62.94 87 ASP A C 1
ATOM 701 O O . ASP A 1 87 ? 0.436 -3.220 -9.779 1.00 62.94 87 ASP A O 1
ATOM 705 N N . ASP A 1 88 ? -1.253 -2.589 -8.462 1.00 61.28 88 ASP A N 1
ATOM 706 C CA . ASP A 1 88 ? -1.621 -3.968 -8.113 1.00 61.28 88 ASP A CA 1
ATOM 707 C C . ASP A 1 88 ? -2.402 -4.674 -9.245 1.00 61.28 88 ASP A C 1
ATOM 709 O O . ASP A 1 88 ? -2.551 -5.894 -9.218 1.00 61.28 88 ASP A O 1
ATOM 713 N N . GLU A 1 89 ? -2.840 -3.926 -10.263 1.00 62.00 89 GLU A N 1
ATOM 714 C CA . GLU A 1 89 ? -3.525 -4.420 -11.463 1.00 62.00 89 GLU A CA 1
ATOM 715 C C . GLU A 1 89 ? -2.559 -4.648 -12.640 1.00 62.00 89 GLU A C 1
ATOM 717 O O . GLU A 1 89 ? -2.940 -5.212 -13.665 1.00 62.00 89 GLU A O 1
ATOM 722 N N . GLY 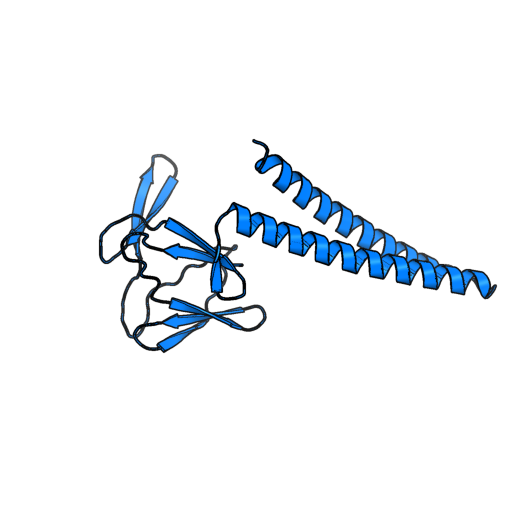A 1 90 ? -1.290 -4.253 -12.497 1.00 56.75 90 GLY A N 1
ATOM 723 C CA . GLY A 1 90 ? -0.277 -4.397 -13.538 1.00 56.75 90 GLY A CA 1
ATOM 724 C C . GLY A 1 90 ? -0.116 -3.169 -14.440 1.00 56.75 90 GLY A C 1
ATOM 725 O O . GLY A 1 90 ? 0.681 -3.219 -15.380 1.00 56.75 90 GLY A O 1
ATOM 726 N N . ASN A 1 91 ? -0.801 -2.057 -14.158 1.00 65.31 91 ASN A N 1
ATOM 727 C CA . ASN A 1 91 ? -0.695 -0.837 -14.954 1.00 65.31 91 ASN A CA 1
ATOM 728 C C . ASN A 1 91 ? 0.556 -0.037 -14.583 1.00 65.31 91 ASN A C 1
ATOM 730 O O . ASN A 1 91 ? 0.930 0.082 -13.412 1.00 65.31 91 ASN A O 1
ATOM 734 N N . LYS A 1 92 ? 1.200 0.559 -15.593 1.00 69.75 92 LYS A N 1
ATOM 735 C CA . LYS A 1 92 ? 2.312 1.496 -15.394 1.00 69.75 92 LYS A CA 1
ATOM 736 C C . LYS A 1 92 ? 1.770 2.804 -14.827 1.00 69.75 92 LYS A C 1
ATOM 738 O O . LYS A 1 92 ? 0.921 3.431 -15.449 1.00 69.75 92 LYS A O 1
ATOM 743 N N . VAL A 1 93 ? 2.344 3.244 -13.716 1.00 69.38 93 VAL A N 1
ATOM 744 C CA . VAL A 1 93 ? 2.034 4.533 -13.096 1.00 69.38 93 VAL A CA 1
ATOM 745 C C . VAL A 1 93 ? 3.305 5.338 -12.857 1.00 69.38 93 VAL A C 1
ATOM 747 O O . VAL A 1 93 ? 4.407 4.796 -12.692 1.00 69.38 93 VAL A O 1
ATOM 750 N N . ASN A 1 94 ? 3.173 6.658 -12.881 1.00 77.00 94 ASN A N 1
ATOM 751 C CA . ASN A 1 94 ? 4.276 7.568 -12.606 1.00 77.00 94 ASN A CA 1
ATOM 752 C C . ASN A 1 94 ? 4.494 7.741 -11.082 1.00 77.00 94 ASN A C 1
ATOM 754 O O . ASN A 1 94 ? 3.817 7.129 -10.253 1.00 77.00 94 ASN A O 1
ATOM 758 N N . LEU A 1 95 ? 5.507 8.522 -10.687 1.00 71.94 95 LEU A N 1
ATOM 759 C CA . LEU A 1 95 ? 5.839 8.719 -9.269 1.00 71.94 95 LEU A CA 1
ATOM 760 C C . LEU A 1 95 ? 4.748 9.485 -8.502 1.00 71.94 95 LEU A C 1
ATOM 762 O O . LEU A 1 95 ? 4.486 9.166 -7.341 1.00 71.94 95 LEU A O 1
ATOM 766 N N . GLU A 1 96 ? 4.138 10.485 -9.135 1.00 78.50 96 GLU A N 1
ATOM 767 C CA . GLU A 1 96 ? 3.052 11.282 -8.557 1.00 78.50 96 GLU A CA 1
ATOM 768 C C . GLU A 1 96 ? 1.825 10.403 -8.311 1.00 78.50 96 GLU A C 1
ATOM 770 O O . GLU A 1 96 ? 1.370 10.288 -7.173 1.00 78.50 96 GLU A O 1
ATOM 775 N N . GLU A 1 97 ? 1.378 9.683 -9.340 1.00 77.00 97 GLU A N 1
ATOM 776 C CA . GLU A 1 97 ? 0.271 8.723 -9.290 1.00 77.00 97 GLU A CA 1
ATOM 777 C C . GLU A 1 97 ? 0.507 7.650 -8.231 1.00 77.00 97 GLU A C 1
ATOM 779 O O . GLU A 1 97 ? -0.364 7.397 -7.401 1.00 77.00 97 GLU A O 1
ATOM 784 N N . ARG A 1 98 ? 1.713 7.066 -8.183 1.00 77.31 98 ARG A N 1
ATOM 785 C CA . ARG A 1 98 ? 2.085 6.122 -7.125 1.00 77.31 98 ARG A CA 1
ATOM 786 C C . ARG A 1 98 ? 1.898 6.729 -5.741 1.00 77.31 98 ARG A C 1
ATOM 788 O O . ARG A 1 98 ? 1.377 6.074 -4.842 1.00 77.31 98 ARG A O 1
ATOM 795 N N . THR A 1 99 ? 2.396 7.941 -5.535 1.00 77.50 99 THR A N 1
ATOM 796 C CA . THR A 1 99 ? 2.371 8.524 -4.193 1.00 77.50 99 THR A CA 1
ATOM 797 C C . THR A 1 99 ? 0.950 8.890 -3.787 1.00 77.50 99 THR A C 1
ATOM 799 O O . THR A 1 99 ? 0.602 8.712 -2.622 1.00 77.50 99 THR A O 1
ATOM 802 N N . PHE A 1 100 ? 0.122 9.316 -4.743 1.00 84.81 100 PHE A N 1
ATOM 803 C CA . PHE A 1 100 ? -1.302 9.533 -4.534 1.00 84.81 100 PHE A CA 1
ATOM 804 C C . PHE A 1 100 ? -2.033 8.233 -4.173 1.00 84.81 100 PHE A C 1
ATOM 806 O O . PHE A 1 100 ? -2.771 8.202 -3.191 1.00 84.81 100 PHE A O 1
ATOM 813 N N . LEU A 1 101 ? -1.782 7.141 -4.903 1.00 81.12 101 LEU A N 1
ATOM 814 C CA . LEU A 1 101 ? -2.360 5.825 -4.611 1.00 81.12 101 LEU A CA 1
ATOM 815 C C . LEU A 1 101 ? -1.961 5.317 -3.222 1.00 81.12 101 LEU A C 1
ATOM 817 O O . LEU A 1 101 ? -2.805 4.831 -2.474 1.00 81.12 101 LEU A O 1
ATOM 821 N N . ASP A 1 102 ? -0.694 5.471 -2.841 1.00 80.12 102 ASP A N 1
ATOM 822 C CA . ASP A 1 102 ? -0.251 5.125 -1.494 1.00 80.12 102 ASP A CA 1
ATOM 823 C C . ASP A 1 102 ? -0.949 5.993 -0.426 1.00 80.12 102 ASP A C 1
ATOM 825 O O . ASP A 1 102 ? -1.381 5.470 0.597 1.00 80.12 102 ASP A O 1
ATOM 829 N N . MET A 1 103 ? -1.073 7.311 -0.643 1.00 85.12 103 MET A N 1
ATOM 830 C CA . MET A 1 103 ? -1.795 8.209 0.273 1.00 85.12 103 MET A CA 1
ATOM 831 C C . MET A 1 103 ? -3.261 7.800 0.417 1.00 85.12 103 MET A C 1
ATOM 833 O O . MET A 1 103 ? -3.773 7.779 1.533 1.00 85.12 103 MET A O 1
ATOM 837 N N . LYS A 1 104 ? -3.913 7.422 -0.687 1.00 87.94 104 LYS A N 1
ATOM 838 C CA . LYS A 1 104 ? -5.283 6.904 -0.681 1.00 87.94 104 LYS A CA 1
ATOM 839 C C . LYS A 1 104 ? -5.407 5.667 0.212 1.00 87.94 104 LYS A C 1
ATOM 841 O O . LYS A 1 104 ? -6.295 5.636 1.054 1.00 87.94 104 LYS A O 1
ATOM 846 N N . LYS A 1 105 ? -4.478 4.711 0.108 1.00 85.62 105 LYS A N 1
ATOM 847 C CA . LYS A 1 105 ? -4.463 3.511 0.964 1.00 85.62 105 LYS A CA 1
ATOM 848 C C . LYS A 1 105 ? -4.309 3.840 2.450 1.00 85.62 105 LYS A C 1
ATOM 850 O O . LYS A 1 105 ? -4.969 3.223 3.280 1.00 85.62 105 LYS A O 1
ATOM 855 N N . PHE A 1 106 ? -3.464 4.813 2.800 1.00 86.12 106 PHE A N 1
ATOM 856 C CA . PHE A 1 106 ? -3.356 5.264 4.193 1.00 86.12 106 PHE A CA 1
ATOM 857 C C . PHE A 1 106 ? -4.652 5.920 4.683 1.00 86.12 106 PHE A C 1
ATOM 859 O O . PHE A 1 106 ? -5.067 5.667 5.805 1.00 86.12 106 PHE A O 1
ATOM 866 N N . LEU A 1 107 ? -5.321 6.720 3.847 1.00 89.06 107 LEU A N 1
ATOM 867 C CA . LEU A 1 107 ? -6.610 7.320 4.204 1.00 89.06 107 LEU A CA 1
ATOM 868 C C . LEU A 1 107 ? -7.711 6.269 4.397 1.00 89.06 107 LEU A C 1
ATOM 870 O O . LEU A 1 107 ? -8.497 6.389 5.332 1.00 89.06 107 LEU A O 1
ATOM 874 N N . GLU A 1 108 ? -7.754 5.242 3.547 1.00 91.00 108 GLU A N 1
ATOM 875 C CA . GLU A 1 108 ? -8.675 4.106 3.692 1.00 91.00 108 GLU A CA 1
ATOM 876 C C . GLU A 1 108 ? -8.423 3.361 5.013 1.00 91.00 108 GLU A C 1
ATOM 878 O O . GLU A 1 108 ? -9.348 3.198 5.804 1.00 91.00 108 GLU A O 1
ATOM 883 N N . SER A 1 109 ? -7.161 3.033 5.314 1.00 89.94 109 SER A N 1
ATOM 884 C CA . SER A 1 109 ? -6.753 2.439 6.599 1.00 89.94 109 SER A CA 1
ATOM 885 C C . SER A 1 109 ? -7.184 3.298 7.793 1.00 89.94 109 SER A C 1
ATOM 887 O O . SER A 1 109 ? -7.824 2.808 8.722 1.00 89.94 109 SER A O 1
ATOM 889 N N . MET A 1 110 ? -6.905 4.604 7.762 1.00 90.75 110 MET A N 1
ATOM 890 C CA . MET A 1 110 ? -7.326 5.528 8.817 1.00 90.75 110 MET A CA 1
ATOM 891 C C . MET A 1 110 ? -8.848 5.554 8.996 1.00 90.75 110 MET A C 1
ATOM 893 O O . MET A 1 110 ? -9.324 5.607 10.130 1.00 90.75 110 MET A O 1
ATOM 897 N N . ASN A 1 111 ? -9.611 5.509 7.903 1.00 93.56 111 ASN A N 1
ATOM 898 C CA . ASN A 1 111 ? -11.069 5.498 7.947 1.00 93.56 111 ASN A CA 1
ATOM 899 C C . ASN A 1 111 ? -11.612 4.229 8.626 1.00 93.56 111 ASN A C 1
ATOM 901 O O . ASN A 1 111 ? -12.485 4.327 9.488 1.00 93.56 111 ASN A O 1
ATOM 905 N N . ASP A 1 112 ? -11.050 3.062 8.312 1.00 92.56 112 ASP A N 1
ATOM 906 C CA . ASP A 1 112 ? -11.430 1.796 8.952 1.00 92.56 112 ASP A CA 1
ATOM 907 C C . ASP A 1 112 ? -11.132 1.816 10.461 1.00 92.56 112 ASP A C 1
ATOM 909 O O . ASP A 1 112 ? -11.950 1.400 11.285 1.00 92.56 112 ASP A O 1
ATOM 913 N N . ARG A 1 113 ? -9.987 2.380 10.857 1.00 92.06 113 ARG A N 1
ATOM 914 C CA . ARG A 1 113 ? -9.628 2.538 12.275 1.00 92.06 113 ARG A CA 1
ATOM 915 C C . ARG A 1 113 ? -10.554 3.503 13.011 1.00 92.06 113 ARG A C 1
ATOM 917 O O . ARG A 1 113 ? -10.926 3.241 14.153 1.00 92.06 113 ARG A O 1
ATOM 924 N N . LEU A 1 114 ? -10.954 4.605 12.372 1.00 94.00 114 LEU A N 1
ATOM 925 C CA . LEU A 1 114 ? -11.948 5.525 12.935 1.00 94.00 114 LEU A CA 1
ATOM 926 C C . LEU A 1 114 ? -13.292 4.825 13.152 1.00 94.00 114 LEU A C 1
ATOM 928 O O . LEU A 1 114 ? -13.922 5.039 14.186 1.00 94.00 114 LEU A O 1
ATOM 932 N N . TYR A 1 115 ? -13.690 3.941 12.236 1.00 94.44 115 TYR A N 1
ATOM 933 C CA . TYR A 1 115 ? -14.884 3.116 12.401 1.00 94.44 115 TYR A CA 1
ATOM 934 C C . TYR A 1 115 ? -14.772 2.177 13.616 1.00 94.44 115 TYR A C 1
ATOM 936 O O . TYR A 1 115 ? -15.703 2.081 14.417 1.00 94.44 115 TYR A O 1
ATOM 944 N N . ASN A 1 116 ? -13.611 1.545 13.825 1.00 92.81 116 ASN A N 1
ATOM 945 C CA . ASN A 1 116 ? -13.354 0.708 15.007 1.00 92.81 116 ASN A CA 1
ATOM 946 C C . ASN A 1 116 ? -13.410 1.505 16.321 1.00 92.81 116 ASN A C 1
ATOM 948 O O . ASN A 1 116 ? -13.904 1.005 17.340 1.00 92.81 116 ASN A O 1
ATOM 952 N N . ILE A 1 117 ? -12.911 2.744 16.311 1.00 94.38 117 ILE A N 1
ATOM 953 C CA . ILE A 1 117 ? -13.006 3.652 17.458 1.00 94.38 117 ILE A CA 1
ATOM 954 C C . ILE A 1 117 ? -14.468 4.015 17.724 1.00 94.38 117 ILE A C 1
ATOM 956 O O . ILE A 1 117 ? -14.901 3.913 18.870 1.00 94.38 117 ILE A O 1
ATOM 960 N N . ASP A 1 118 ? -15.239 4.393 16.700 1.00 94.38 118 ASP A N 1
ATOM 961 C CA . ASP A 1 118 ? -16.659 4.735 16.858 1.00 94.38 118 ASP A CA 1
ATOM 962 C C . ASP A 1 118 ? -17.457 3.560 17.442 1.00 94.38 118 ASP A C 1
ATOM 964 O O . ASP A 1 118 ? -18.188 3.715 18.423 1.00 94.38 118 ASP A O 1
ATOM 968 N N . PHE A 1 119 ? -17.218 2.350 16.930 1.00 93.12 119 PHE A N 1
ATOM 969 C CA . PHE A 1 119 ? -17.786 1.128 17.490 1.00 93.12 119 PHE A CA 1
ATOM 970 C C . PHE A 1 119 ? -17.420 0.952 18.972 1.00 93.12 119 PHE A C 1
ATOM 972 O O . PHE A 1 119 ? -18.296 0.731 19.809 1.00 93.12 119 PHE A O 1
ATOM 979 N N . SER A 1 120 ? -16.140 1.106 19.318 1.00 92.69 120 SER A N 1
ATOM 980 C CA . SER A 1 120 ? -15.647 0.991 20.698 1.00 92.69 120 SER A CA 1
ATOM 981 C C . SER A 1 120 ? -16.288 2.021 21.635 1.00 92.69 120 SER A C 1
ATOM 983 O O . SER A 1 120 ? -16.664 1.692 22.761 1.00 92.69 120 SER A O 1
ATOM 985 N N . VAL A 1 121 ? -16.469 3.258 21.166 1.00 91.25 121 VAL A N 1
ATOM 986 C CA . VAL A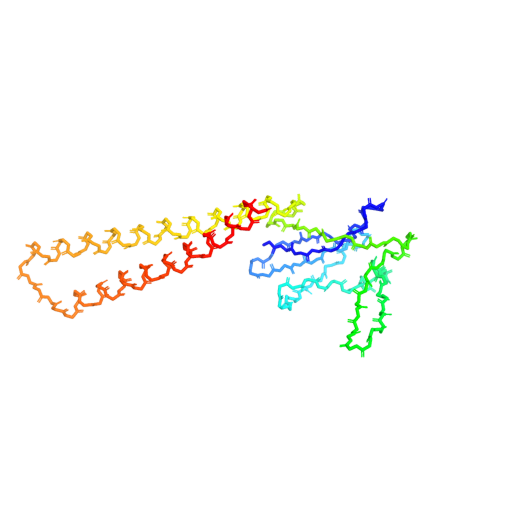 1 121 ? -17.158 4.325 21.904 1.00 91.25 121 VAL A CA 1
ATOM 987 C C . VAL A 1 121 ? -18.628 3.972 22.131 1.00 91.25 121 VAL A C 1
ATOM 989 O O . VAL A 1 121 ? -19.140 4.180 23.231 1.00 91.25 121 VAL A O 1
ATOM 992 N N . ASN A 1 122 ? -19.309 3.405 21.136 1.00 89.81 122 ASN A N 1
ATOM 993 C CA . ASN A 1 122 ? -20.700 2.974 21.285 1.00 89.81 122 ASN A CA 1
ATOM 994 C C . ASN A 1 122 ? -20.840 1.807 22.277 1.00 89.81 122 ASN A C 1
ATOM 996 O O . ASN A 1 122 ? -21.769 1.804 23.081 1.00 89.81 122 ASN A O 1
ATOM 1000 N N . VAL A 1 123 ? -19.881 0.876 22.314 1.00 88.31 123 VAL A N 1
ATOM 1001 C CA . VAL A 1 123 ? -19.833 -0.168 23.354 1.00 88.31 123 VAL A CA 1
ATOM 1002 C C . VAL A 1 123 ? -19.681 0.445 24.748 1.00 88.31 123 VAL A C 1
ATOM 1004 O O . VAL A 1 123 ? -20.377 0.026 25.670 1.00 88.31 123 VAL A O 1
ATOM 1007 N N . ILE A 1 124 ? -18.814 1.453 24.914 1.00 87.31 124 ILE A N 1
ATOM 1008 C CA . ILE A 1 124 ? -18.663 2.156 26.199 1.00 87.31 124 ILE A CA 1
ATOM 1009 C C . ILE A 1 124 ? -19.983 2.804 26.624 1.00 87.31 124 ILE A C 1
ATOM 1011 O O . ILE A 1 124 ? -20.363 2.659 27.782 1.00 87.31 124 ILE A O 1
ATOM 1015 N N . LYS A 1 125 ? -20.686 3.490 25.713 1.00 85.50 125 LYS A N 1
ATOM 1016 C CA . LYS A 1 125 ? -21.981 4.122 26.022 1.00 85.50 125 LYS A CA 1
ATOM 1017 C C . LYS A 1 125 ? -22.982 3.106 26.572 1.00 85.50 125 LYS A C 1
ATOM 1019 O O . LYS A 1 125 ? -23.504 3.325 27.657 1.00 85.50 125 LYS A O 1
ATOM 1024 N N . ASN A 1 126 ? -23.150 1.971 25.893 1.00 85.75 126 ASN A N 1
ATOM 1025 C CA . ASN A 1 126 ? -24.067 0.917 26.335 1.00 85.75 126 ASN A CA 1
ATOM 1026 C C . ASN A 1 126 ? -23.677 0.360 27.717 1.00 85.75 126 ASN A C 1
ATOM 1028 O O . ASN A 1 126 ? -24.523 0.181 28.582 1.00 85.75 126 ASN A O 1
ATOM 1032 N N . LEU A 1 127 ? -22.378 0.143 27.964 1.00 84.19 127 LEU A N 1
ATOM 1033 C CA . LEU A 1 127 ? -21.897 -0.342 29.265 1.00 84.19 127 LEU A CA 1
ATOM 1034 C C . LEU A 1 127 ? -22.116 0.660 30.409 1.00 84.19 127 LEU A C 1
ATOM 1036 O O . LEU A 1 127 ? -22.246 0.244 31.558 1.00 84.19 127 LEU A O 1
ATOM 1040 N N . LEU A 1 128 ? -22.109 1.963 30.118 1.00 79.06 128 LEU A N 1
ATOM 1041 C CA . LEU A 1 128 ? -22.400 3.004 31.107 1.00 79.06 128 LEU A CA 1
ATOM 1042 C C . LEU A 1 128 ? -23.901 3.105 31.417 1.00 79.06 128 LEU A C 1
ATOM 1044 O O . LEU A 1 128 ? -24.252 3.499 32.526 1.00 79.06 128 LEU A O 1
ATOM 1048 N N . GLU A 1 129 ? -24.768 2.745 30.468 1.00 78.81 129 GLU A N 1
ATOM 1049 C CA . GLU A 1 129 ? -26.225 2.711 30.651 1.00 78.81 129 GLU A CA 1
ATOM 1050 C C . GLU A 1 129 ? -26.685 1.521 31.514 1.00 78.81 129 GLU A C 1
ATOM 1052 O O . GLU A 1 129 ? -27.661 1.644 32.249 1.00 78.81 129 GLU A O 1
ATOM 1057 N N . ASP A 1 130 ? -25.947 0.406 31.503 1.00 71.88 130 ASP A N 1
ATOM 1058 C CA . ASP A 1 130 ? -26.316 -0.842 32.193 1.00 71.88 130 ASP A CA 1
ATOM 1059 C C . ASP A 1 130 ? -25.975 -0.882 33.710 1.00 71.88 130 ASP A C 1
ATOM 1061 O O . ASP A 1 130 ? -26.068 -1.942 34.330 1.00 71.88 130 ASP A O 1
ATOM 1065 N N . GLU A 1 131 ? -25.552 0.235 34.329 1.00 61.75 131 GLU A N 1
ATOM 1066 C CA . GLU A 1 131 ? -25.167 0.399 35.761 1.00 61.75 131 GLU A CA 1
ATOM 1067 C C . GLU A 1 131 ? -24.135 -0.612 36.335 1.00 61.75 131 GLU A C 1
ATOM 1069 O O . GLU A 1 131 ? -23.737 -0.515 37.499 1.00 61.75 131 GLU A O 1
ATOM 1074 N N . PHE A 1 132 ? -23.613 -1.546 35.533 1.00 64.19 132 PHE A N 1
ATOM 1075 C CA . PHE A 1 132 ? -22.662 -2.577 35.952 1.00 64.19 132 PHE A CA 1
ATOM 1076 C C . PHE A 1 132 ? -21.279 -2.337 35.332 1.00 64.19 132 PHE A C 1
ATOM 1078 O O . PHE A 1 132 ? -20.919 -2.879 34.284 1.00 64.19 132 PHE A O 1
ATOM 1085 N N . ILE A 1 133 ? -20.462 -1.514 35.992 1.00 65.06 133 ILE A N 1
ATOM 1086 C CA . ILE A 1 133 ? -19.133 -1.158 35.486 1.00 65.06 133 ILE A CA 1
ATOM 1087 C C . ILE A 1 133 ? -18.105 -2.234 35.858 1.00 65.06 133 ILE A C 1
ATOM 1089 O O . ILE A 1 133 ? -17.629 -2.311 36.991 1.00 65.06 133 ILE A O 1
ATOM 1093 N N . LEU A 1 134 ? -17.681 -3.029 34.870 1.00 72.38 134 LEU A N 1
ATOM 1094 C CA . LEU A 1 134 ? -16.472 -3.846 34.983 1.00 72.38 134 LEU A CA 1
ATOM 1095 C C . LEU A 1 134 ? -15.263 -2.999 34.548 1.00 72.38 134 LEU A C 1
ATOM 1097 O O . LEU A 1 134 ? -14.972 -2.897 33.355 1.00 72.38 134 LEU A O 1
ATOM 1101 N N . ASN A 1 135 ? -14.557 -2.390 35.510 1.00 75.56 135 ASN A N 1
ATOM 1102 C CA . ASN A 1 135 ? -13.382 -1.530 35.263 1.00 75.56 135 ASN A CA 1
ATOM 1103 C C . ASN A 1 135 ? -12.363 -2.151 34.289 1.00 75.56 135 ASN A C 1
ATOM 1105 O O . ASN A 1 135 ? -11.781 -1.457 33.461 1.00 75.56 135 ASN A O 1
ATOM 1109 N N . GLU A 1 136 ? -12.175 -3.470 34.346 1.00 79.81 136 GLU A N 1
ATOM 1110 C CA . GLU A 1 136 ? -11.265 -4.195 33.456 1.00 79.81 136 GLU A CA 1
ATOM 1111 C C . GLU A 1 136 ? -11.702 -4.153 31.980 1.00 79.81 136 GLU A C 1
ATOM 1113 O O . GLU A 1 136 ? -10.877 -3.923 31.096 1.00 79.81 136 GLU A O 1
ATOM 1118 N N . LYS A 1 137 ? -13.005 -4.299 31.694 1.00 83.06 137 LYS A N 1
ATOM 1119 C CA . LYS A 1 137 ? -13.532 -4.214 30.321 1.00 83.06 137 LYS A CA 1
ATOM 1120 C C . LYS A 1 137 ? -13.363 -2.811 29.750 1.00 83.06 137 LYS 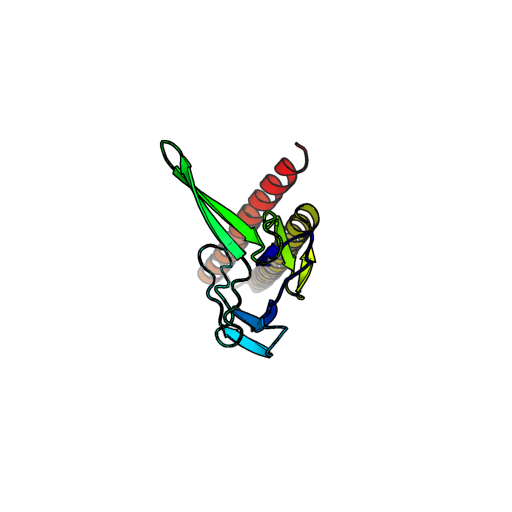A C 1
ATOM 1122 O O . LYS A 1 137 ? -12.923 -2.681 28.612 1.00 83.06 137 LYS A O 1
ATOM 1127 N N . LEU A 1 138 ? -13.664 -1.776 30.538 1.00 85.44 138 LEU A N 1
ATOM 1128 C CA . LEU A 1 138 ? -13.466 -0.389 30.110 1.00 85.44 138 LEU A CA 1
ATOM 1129 C C . LEU A 1 138 ? -11.994 -0.102 29.810 1.00 85.44 138 LEU A C 1
ATOM 1131 O O . LEU A 1 138 ? -11.691 0.447 28.755 1.00 85.44 138 LEU A O 1
ATOM 1135 N N . ASN A 1 139 ? -11.079 -0.535 30.680 1.00 85.81 139 ASN A N 1
ATOM 1136 C CA . ASN A 1 139 ? -9.643 -0.365 30.459 1.00 85.81 139 ASN A CA 1
ATOM 1137 C C . ASN A 1 139 ? -9.175 -1.023 29.153 1.00 85.81 139 ASN A C 1
ATOM 1139 O O . ASN A 1 139 ? -8.410 -0.420 28.403 1.00 85.81 139 ASN A O 1
ATOM 1143 N N . ASN A 1 140 ? -9.669 -2.224 28.841 1.00 89.12 140 ASN A N 1
ATOM 1144 C CA . ASN A 1 140 ? -9.346 -2.897 27.581 1.00 89.12 140 ASN A CA 1
ATOM 1145 C C . ASN A 1 140 ? -9.860 -2.121 26.360 1.00 89.12 140 ASN A C 1
ATOM 1147 O O . ASN A 1 140 ? -9.131 -1.976 25.379 1.00 89.12 140 ASN A O 1
ATOM 1151 N N . ILE A 1 141 ? -11.078 -1.573 26.423 1.00 90.12 141 ILE A N 1
ATOM 1152 C CA . ILE A 1 141 ? -11.626 -0.766 25.325 1.00 90.12 141 ILE A CA 1
ATOM 1153 C C . ILE A 1 141 ? -10.828 0.536 25.156 1.00 90.12 141 ILE A C 1
ATOM 1155 O O . ILE A 1 141 ? -10.460 0.883 24.035 1.00 90.12 141 ILE A O 1
ATOM 1159 N N . PHE A 1 142 ? -10.484 1.225 26.249 1.00 90.94 142 PHE A N 1
ATOM 1160 C CA . PHE A 1 142 ? -9.640 2.424 26.193 1.00 90.94 142 PHE A CA 1
ATOM 1161 C C . PHE A 1 142 ? -8.253 2.135 25.610 1.00 90.94 142 PHE A C 1
ATOM 1163 O O . PHE A 1 142 ? -7.754 2.920 24.804 1.00 90.94 142 PHE A O 1
ATOM 1170 N N . ASN A 1 143 ? -7.642 1.002 25.963 1.00 92.25 143 ASN A N 1
ATOM 1171 C CA . ASN A 1 143 ? -6.368 0.581 25.381 1.00 92.25 143 ASN A CA 1
ATOM 1172 C C . ASN A 1 143 ? -6.484 0.351 23.869 1.00 92.25 143 ASN A C 1
ATOM 1174 O O . ASN A 1 143 ? -5.624 0.813 23.122 1.00 92.25 143 ASN A O 1
ATOM 1178 N N . ASN A 1 144 ? -7.558 -0.295 23.406 1.00 92.44 144 ASN A N 1
ATOM 1179 C CA . ASN A 1 144 ? -7.802 -0.481 21.975 1.00 92.44 144 ASN A CA 1
ATOM 1180 C C . ASN A 1 144 ? -7.962 0.860 21.249 1.00 92.44 144 ASN A C 1
ATOM 1182 O O . ASN A 1 144 ? -7.288 1.084 20.248 1.00 92.44 144 ASN A O 1
ATOM 1186 N N . ILE A 1 145 ? -8.769 1.781 21.787 1.00 94.75 145 ILE A N 1
ATOM 1187 C CA . ILE A 1 145 ? -8.933 3.128 21.218 1.00 94.75 145 ILE A CA 1
ATOM 1188 C C . ILE A 1 145 ? -7.582 3.850 21.135 1.00 94.75 145 ILE A C 1
ATOM 1190 O O . ILE A 1 145 ? -7.247 4.410 20.093 1.00 94.75 145 ILE A O 1
ATOM 1194 N N . ASN A 1 146 ? -6.778 3.811 22.200 1.00 93.62 146 ASN A N 1
ATOM 1195 C CA . ASN A 1 146 ? -5.456 4.441 22.208 1.00 93.62 146 ASN A CA 1
ATOM 1196 C C . ASN A 1 146 ? -4.512 3.830 21.164 1.00 93.62 146 ASN A C 1
ATOM 1198 O O . ASN A 1 146 ? -3.776 4.562 20.503 1.00 93.62 146 ASN A O 1
ATOM 1202 N N . ASN A 1 147 ? -4.535 2.509 20.986 1.00 93.94 147 ASN A N 1
ATOM 1203 C CA . ASN A 1 147 ? -3.732 1.837 19.964 1.00 93.94 147 ASN A CA 1
ATOM 1204 C C . ASN A 1 147 ? -4.143 2.262 18.548 1.00 93.94 147 ASN A C 1
ATOM 1206 O O . ASN A 1 147 ? -3.277 2.552 17.716 1.00 93.94 147 ASN A O 1
ATOM 1210 N N . GLU A 1 148 ? -5.447 2.356 18.281 1.00 93.38 148 GLU A N 1
ATOM 1211 C CA . GLU A 1 148 ? -5.955 2.829 16.992 1.00 93.38 148 GLU A CA 1
ATOM 1212 C C . GLU A 1 148 ? -5.587 4.297 16.740 1.00 93.38 148 GLU A C 1
ATOM 1214 O O . GLU A 1 148 ? -5.068 4.624 15.673 1.00 93.38 148 GLU A O 1
ATOM 1219 N N . LEU A 1 149 ? -5.741 5.174 17.738 1.00 93.94 149 LEU A N 1
ATOM 1220 C CA . LEU A 1 149 ? -5.347 6.585 17.640 1.00 93.94 149 LEU A CA 1
ATOM 1221 C C . LEU A 1 149 ? -3.844 6.760 17.391 1.00 93.94 149 LEU A C 1
ATOM 1223 O O . LEU A 1 149 ? -3.447 7.582 16.564 1.00 93.94 149 LEU A O 1
ATOM 1227 N N . ASN A 1 150 ? -2.999 5.981 18.069 1.00 93.19 150 ASN A N 1
ATOM 1228 C CA . ASN A 1 150 ? -1.553 6.005 17.845 1.00 93.19 150 ASN A CA 1
ATOM 1229 C C . ASN A 1 150 ? -1.193 5.555 16.424 1.00 93.19 150 ASN A C 1
ATOM 1231 O O . ASN A 1 150 ? -0.327 6.156 15.785 1.00 93.19 150 ASN A O 1
ATOM 1235 N N . SER A 1 151 ? -1.888 4.538 15.910 1.00 90.75 151 SER A N 1
ATOM 1236 C CA . SER A 1 151 ? -1.693 4.059 14.540 1.00 90.75 151 SER A CA 1
ATOM 1237 C C . SER A 1 151 ? -2.103 5.126 13.523 1.00 90.75 151 SER A C 1
ATOM 1239 O O . SER A 1 151 ? -1.301 5.480 12.660 1.00 90.75 151 SER A O 1
ATOM 1241 N N . ILE A 1 152 ? -3.284 5.732 13.698 1.00 93.06 152 ILE A N 1
ATOM 1242 C CA . ILE A 1 152 ? -3.767 6.857 12.882 1.00 93.06 152 ILE A CA 1
ATOM 1243 C C . ILE A 1 152 ? -2.756 8.006 12.880 1.00 93.06 152 ILE A C 1
ATOM 1245 O O . ILE A 1 152 ? -2.432 8.543 11.823 1.00 93.06 152 ILE A O 1
ATOM 1249 N N . LYS A 1 153 ? -2.225 8.376 14.050 1.00 93.75 153 LYS A N 1
ATOM 1250 C CA . LYS A 1 153 ? -1.226 9.441 14.163 1.00 93.75 153 LYS A CA 1
ATOM 1251 C C . LYS A 1 153 ? 0.026 9.127 13.340 1.00 93.75 153 LYS A C 1
ATOM 1253 O O . LYS A 1 153 ? 0.494 9.989 12.601 1.00 93.75 153 LYS A O 1
ATOM 1258 N N . SER A 1 154 ? 0.536 7.899 13.429 1.00 89.88 154 SER A N 1
ATOM 1259 C CA . SER A 1 154 ? 1.715 7.479 12.662 1.00 89.88 154 SER A CA 1
ATOM 1260 C C . SER A 1 154 ? 1.469 7.495 11.146 1.00 89.88 154 SER A C 1
ATOM 1262 O O . SER A 1 154 ? 2.316 7.957 10.381 1.00 89.88 154 SER A O 1
ATOM 1264 N N . GLU A 1 155 ? 0.284 7.066 10.701 1.00 88.88 155 GLU A N 1
ATOM 1265 C CA . GLU A 1 155 ? -0.114 7.086 9.290 1.00 88.88 155 GLU A CA 1
ATOM 1266 C C . GLU A 1 155 ? -0.270 8.533 8.781 1.00 88.88 155 GLU A C 1
ATOM 1268 O O . GLU A 1 155 ? 0.226 8.872 7.702 1.00 88.88 155 GLU A O 1
ATOM 1273 N N . ALA A 1 156 ? -0.848 9.426 9.591 1.00 90.56 156 ALA A N 1
ATOM 1274 C CA . ALA A 1 156 ? -0.976 10.847 9.273 1.00 90.56 156 ALA A CA 1
ATOM 1275 C C . ALA A 1 156 ? 0.389 11.550 9.136 1.00 90.56 156 ALA A C 1
ATOM 1277 O O . ALA A 1 156 ? 0.583 12.345 8.215 1.00 90.56 156 ALA A O 1
ATOM 1278 N N . GLU A 1 157 ? 1.361 11.227 9.996 1.00 91.12 157 GLU A N 1
ATOM 1279 C CA . GLU A 1 157 ? 2.736 11.739 9.891 1.00 91.12 157 GLU A CA 1
ATOM 1280 C C . GLU A 1 157 ? 3.408 11.300 8.576 1.00 91.12 157 GLU A C 1
ATOM 1282 O O . GLU A 1 157 ? 4.109 12.089 7.934 1.00 91.12 157 GLU A O 1
ATOM 1287 N N . ILE A 1 158 ? 3.157 10.067 8.117 1.00 85.75 158 ILE A N 1
ATOM 1288 C CA . ILE A 1 158 ? 3.644 9.571 6.819 1.00 85.75 158 ILE A CA 1
ATOM 1289 C C . ILE A 1 158 ? 3.033 10.360 5.658 1.00 85.75 158 ILE A C 1
ATOM 1291 O O . ILE A 1 158 ? 3.754 10.723 4.721 1.00 85.75 158 ILE A O 1
ATOM 1295 N N . ILE A 1 159 ? 1.727 10.632 5.704 1.00 87.44 159 ILE A N 1
ATOM 1296 C CA . ILE A 1 159 ? 1.041 11.430 4.682 1.00 87.44 159 ILE A CA 1
ATOM 1297 C C . ILE A 1 159 ? 1.605 12.857 4.645 1.00 87.44 159 ILE A C 1
ATOM 1299 O O . ILE A 1 159 ? 1.978 13.331 3.570 1.00 87.44 159 ILE A O 1
ATOM 1303 N N . ASP A 1 160 ? 1.743 13.522 5.794 1.00 88.38 160 ASP A N 1
ATOM 1304 C CA . ASP A 1 160 ? 2.286 14.886 5.884 1.00 88.38 160 ASP A CA 1
ATOM 1305 C C . ASP A 1 160 ? 3.711 14.975 5.307 1.00 88.38 160 ASP A C 1
ATOM 1307 O O . ASP A 1 160 ? 4.018 15.850 4.489 1.00 88.38 160 ASP A O 1
ATOM 1311 N N . MET A 1 161 ? 4.573 14.004 5.634 1.00 86.12 161 MET A N 1
ATOM 1312 C CA . MET A 1 161 ? 5.915 13.905 5.053 1.00 86.12 161 MET A CA 1
ATOM 1313 C C . MET A 1 161 ? 5.901 13.757 3.525 1.00 86.12 161 MET A C 1
ATOM 1315 O O . MET A 1 161 ? 6.799 14.275 2.855 1.00 86.12 161 MET A O 1
ATOM 1319 N N . ARG A 1 162 ? 4.920 13.046 2.956 1.00 81.75 162 ARG A N 1
ATOM 1320 C CA . ARG A 1 162 ? 4.776 12.876 1.499 1.00 81.75 162 ARG A CA 1
ATOM 1321 C C . ARG A 1 162 ? 4.265 14.151 0.833 1.00 81.75 162 ARG A C 1
ATOM 1323 O O . ARG A 1 162 ? 4.854 14.570 -0.159 1.00 81.75 162 ARG A O 1
ATOM 1330 N N . ILE A 1 163 ? 3.261 14.813 1.407 1.00 83.94 163 ILE A N 1
ATOM 1331 C CA . ILE A 1 163 ? 2.728 16.090 0.900 1.00 83.94 163 ILE A CA 1
ATOM 1332 C C . ILE A 1 163 ? 3.830 17.157 0.859 1.00 83.94 163 ILE A C 1
ATOM 1334 O O . ILE A 1 163 ? 4.021 17.827 -0.155 1.00 83.94 163 ILE A O 1
ATOM 1338 N N . LYS A 1 164 ? 4.633 17.268 1.924 1.00 84.56 164 LYS A N 1
ATOM 1339 C CA . LYS A 1 164 ? 5.760 18.216 1.988 1.00 84.56 164 LYS A CA 1
ATOM 1340 C C . LYS A 1 164 ? 6.829 17.989 0.914 1.00 84.56 164 LYS A C 1
ATOM 1342 O O . LYS A 1 164 ? 7.555 18.926 0.594 1.00 84.56 164 LYS A O 1
ATOM 1347 N N . LYS A 1 165 ? 6.952 16.771 0.374 1.00 78.50 165 LYS A N 1
ATOM 1348 C CA . LYS A 1 165 ? 7.873 16.464 -0.734 1.00 78.50 165 LYS A CA 1
ATOM 1349 C C . LYS A 1 165 ? 7.330 16.876 -2.102 1.00 78.50 165 LYS A C 1
ATOM 1351 O O . LYS A 1 165 ? 8.142 17.057 -2.994 1.00 78.50 165 LYS A O 1
ATOM 1356 N N . PHE A 1 166 ? 6.014 17.027 -2.259 1.00 71.88 166 PHE A N 1
ATOM 1357 C CA . PHE A 1 166 ? 5.401 17.507 -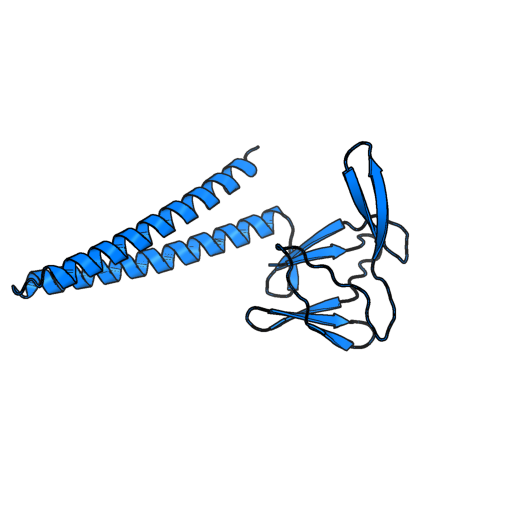3.504 1.00 71.88 166 PHE A CA 1
ATOM 1358 C C . PHE A 1 166 ? 5.385 19.026 -3.633 1.00 71.88 166 PHE A C 1
ATOM 1360 O O . PHE A 1 166 ? 5.425 19.544 -4.739 1.00 71.88 166 PHE A O 1
ATOM 1367 N N . ASN A 1 167 ? 5.347 19.742 -2.510 1.00 62.84 167 ASN A N 1
ATOM 1368 C CA . ASN A 1 167 ? 5.311 21.207 -2.494 1.00 62.84 167 ASN A CA 1
ATOM 1369 C C . ASN A 1 167 ? 6.712 21.861 -2.560 1.00 62.84 167 ASN A C 1
ATOM 1371 O O . ASN A 1 167 ? 6.843 23.042 -2.240 1.00 62.84 167 ASN A O 1
ATOM 1375 N N . LYS A 1 168 ? 7.756 21.100 -2.911 1.00 53.75 168 LYS A N 1
ATOM 1376 C CA . LYS A 1 168 ? 9.143 21.557 -3.091 1.00 53.75 168 LYS A CA 1
ATOM 1377 C C . LYS A 1 168 ? 9.580 21.327 -4.526 1.00 53.75 168 LYS A C 1
ATOM 1379 O O . LYS A 1 168 ? 10.286 22.218 -5.042 1.00 53.75 168 LYS A O 1
#

Solvent-accessible surface area (backbone atoms only — not comparable to full-atom values): 9824 Å² total; per-residue (Å²): 112,47,48,46,71,37,28,88,91,68,70,58,67,55,55,48,70,41,79,49,89,98,47,42,32,37,28,28,71,86,74,66,52,71,41,84,55,72,79,52,94,83,43,61,75,82,80,47,45,87,85,76,65,46,54,67,54,43,78,44,79,40,86,47,102,90,48,78,46,78,45,47,22,23,62,86,81,68,44,69,42,43,81,44,34,28,46,82,87,60,48,80,40,54,73,67,56,49,51,50,53,52,45,50,52,50,50,52,53,41,50,54,44,50,50,54,38,53,52,49,53,51,53,52,53,54,45,65,72,65,78,63,80,54,68,68,60,53,52,52,50,52,50,51,43,50,53,43,52,52,49,42,50,55,50,50,52,54,46,51,58,51,54,60,63,72,79,107